Protein AF-A0A060UQD9-F1 (afdb_monomer_lite)

Secondary structure (DSSP, 8-state):
-----------------HHHHHHHHHHHHHTSPTT-HHHHHHHHHHHHHHHHHHHHHHHHHHHHHHH--

pLDDT: mean 81.33, std 19.68, range [43.44, 97.0]

Radius of gyration: 19.51 Å; chains: 1; bounding box: 62×23×46 Å

Foldseek 3Di:
DDDDDDDPPDPPPDPVDLVVLLVVLQVVLVVDDPPDVSNVVSPVVSVVSVVVVVVVVVVVVVVVVVPVD

Structure (mmCIF, N/CA/C/O backbone):
data_AF-A0A060UQD9-F1
#
_entry.id   AF-A0A060UQD9-F1
#
loop_
_atom_site.group_PDB
_atom_site.id
_atom_site.type_symbol
_atom_site.label_atom_id
_atom_site.label_alt_id
_atom_site.label_comp_id
_atom_site.label_asym_id
_atom_site.label_entity_id
_atom_site.label_seq_id
_atom_site.pdbx_PDB_ins_code
_atom_site.Cartn_x
_atom_site.Cartn_y
_atom_site.Cartn_z
_atom_site.occupancy
_atom_site.B_iso_or_equiv
_atom_site.auth_seq_id
_atom_site.auth_comp_id
_atom_site.auth_asym_id
_atom_site.auth_atom_id
_atom_site.pdbx_PDB_model_num
ATOM 1 N N . MET A 1 1 ? 40.904 15.660 28.309 1.00 44.19 1 MET A N 1
ATOM 2 C CA . MET A 1 1 ? 39.829 14.656 28.487 1.00 44.19 1 MET A CA 1
ATOM 3 C C . MET A 1 1 ? 38.969 15.084 29.670 1.00 44.19 1 MET A C 1
ATOM 5 O O . MET A 1 1 ? 39.590 15.487 30.647 1.00 44.19 1 MET A O 1
ATOM 9 N N . PRO A 1 2 ? 37.627 14.966 29.665 1.00 53.06 2 PRO A N 1
ATOM 10 C CA . PRO A 1 2 ? 36.695 14.689 28.565 1.00 53.06 2 PRO A CA 1
ATOM 11 C C . PRO A 1 2 ? 35.602 15.782 28.430 1.00 53.06 2 PRO A C 1
ATOM 13 O O . PRO A 1 2 ? 35.201 16.393 29.415 1.00 53.06 2 PRO A O 1
ATOM 16 N N . GLN A 1 3 ? 35.079 16.010 27.224 1.00 46.41 3 GLN A N 1
ATOM 17 C CA . GLN A 1 3 ? 33.760 16.629 27.073 1.00 46.41 3 GLN A CA 1
ATOM 18 C C . GLN A 1 3 ? 32.791 15.559 26.589 1.00 46.41 3 GLN A C 1
ATOM 20 O O . GLN A 1 3 ? 32.881 15.075 25.464 1.00 46.41 3 GLN A O 1
ATOM 25 N N . SER A 1 4 ? 31.902 15.173 27.497 1.00 52.78 4 SER A N 1
ATOM 26 C CA . SER A 1 4 ? 30.667 14.471 27.197 1.00 52.78 4 SER A CA 1
ATOM 27 C C . SER A 1 4 ? 29.636 15.510 26.781 1.00 52.78 4 SER A C 1
ATOM 29 O O . SER A 1 4 ? 29.192 16.293 27.616 1.00 52.78 4 SER A O 1
ATOM 31 N N . THR A 1 5 ? 29.202 15.475 25.529 1.00 57.75 5 THR A N 1
ATOM 32 C CA . THR A 1 5 ? 27.854 15.910 25.169 1.00 57.75 5 THR A CA 1
ATOM 33 C C . THR A 1 5 ? 27.254 14.879 24.228 1.00 57.75 5 THR A C 1
ATOM 35 O O . THR A 1 5 ? 27.627 14.741 23.070 1.00 57.75 5 THR A O 1
ATOM 38 N N . SER A 1 6 ? 26.359 14.100 24.832 1.00 46.69 6 SER A N 1
ATOM 39 C CA . SER A 1 6 ? 25.103 13.617 24.275 1.00 46.69 6 SER A CA 1
ATOM 40 C C . SER A 1 6 ? 25.094 13.246 22.799 1.00 46.69 6 SER A C 1
ATOM 42 O O . SER A 1 6 ? 24.911 14.084 21.922 1.00 46.69 6 SER A O 1
ATOM 44 N N . THR A 1 7 ? 25.164 11.932 22.578 1.00 44.66 7 THR A N 1
ATOM 45 C CA . THR A 1 7 ? 24.208 11.185 21.749 1.00 44.66 7 THR A CA 1
ATOM 46 C C . THR A 1 7 ? 23.317 12.071 20.877 1.00 44.66 7 THR A C 1
ATOM 48 O O . THR A 1 7 ? 22.298 12.589 21.346 1.00 44.66 7 THR A O 1
ATOM 51 N N . ALA A 1 8 ? 23.666 12.182 19.594 1.00 43.47 8 ALA A N 1
ATOM 52 C CA . ALA A 1 8 ? 22.702 12.485 18.547 1.00 43.47 8 ALA A CA 1
ATOM 53 C C . ALA A 1 8 ? 21.668 11.345 18.539 1.00 43.47 8 ALA A C 1
ATOM 55 O O . ALA A 1 8 ? 21.810 10.328 17.862 1.00 43.47 8 ALA A O 1
ATOM 56 N N . SER A 1 9 ? 20.685 11.488 19.427 1.00 44.38 9 SER A N 1
ATOM 57 C CA . SER A 1 9 ? 19.502 10.657 19.547 1.00 44.38 9 SER A CA 1
ATOM 58 C C . SER A 1 9 ? 18.744 10.743 18.235 1.00 44.38 9 SER A C 1
ATOM 60 O O . SER A 1 9 ? 18.143 11.767 17.938 1.00 44.38 9 SER A O 1
ATOM 62 N N . GLY A 1 10 ? 18.805 9.651 17.478 1.00 43.44 10 GLY A N 1
ATOM 63 C CA . GLY A 1 10 ? 17.796 9.224 16.525 1.00 43.44 10 GLY A CA 1
ATOM 64 C C . GLY A 1 10 ? 17.252 10.299 15.595 1.00 43.44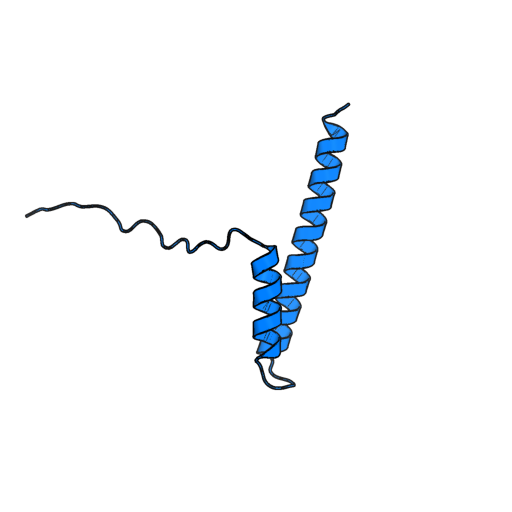 10 GLY A C 1
ATOM 65 O O . GLY A 1 10 ? 16.201 10.875 15.868 1.00 43.44 10 GLY A O 1
ATOM 66 N N . ASP A 1 11 ? 17.818 10.361 14.393 1.00 45.12 11 ASP A N 1
ATOM 67 C CA . ASP A 1 11 ? 17.013 10.560 13.188 1.00 45.12 11 ASP A CA 1
ATOM 68 C C . ASP A 1 11 ? 16.026 9.380 13.038 1.00 45.12 11 ASP A C 1
ATOM 70 O O . ASP A 1 11 ? 16.093 8.563 12.124 1.00 45.12 11 ASP A O 1
ATOM 74 N N . GLN A 1 12 ? 15.062 9.275 13.956 1.00 47.25 12 GLN A N 1
ATOM 75 C CA . GLN A 1 12 ? 13.769 8.660 13.689 1.00 47.25 12 GLN A CA 1
ATOM 76 C C . GLN A 1 12 ? 13.017 9.660 12.819 1.00 47.25 12 GLN A C 1
ATOM 78 O O . GLN A 1 12 ? 12.095 10.341 13.265 1.00 47.25 12 GLN A O 1
ATOM 83 N N . THR A 1 13 ? 13.485 9.821 11.579 1.00 53.69 13 THR A N 1
ATOM 84 C CA . THR A 1 13 ? 12.865 10.706 10.605 1.00 53.69 13 THR A CA 1
ATOM 85 C C . THR A 1 13 ? 11.396 10.326 10.537 1.00 53.69 13 THR A C 1
ATOM 87 O O . THR A 1 13 ? 11.051 9.181 10.244 1.00 53.69 13 THR A O 1
ATOM 90 N N . ALA A 1 14 ? 10.543 11.279 10.893 1.00 55.22 14 ALA A N 1
ATOM 91 C CA . ALA A 1 14 ? 9.113 11.122 11.040 1.00 55.22 14 ALA A CA 1
ATOM 92 C C . ALA A 1 14 ? 8.493 10.369 9.856 1.00 55.2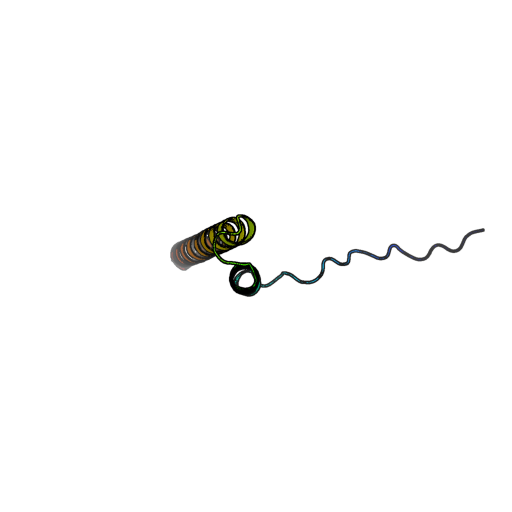2 14 ALA A C 1
ATOM 94 O O . ALA A 1 14 ? 8.172 10.943 8.816 1.00 55.22 14 ALA A O 1
ATOM 95 N N . VAL A 1 15 ? 8.239 9.078 10.040 1.00 55.47 15 VAL A N 1
ATOM 96 C CA . VAL A 1 15 ? 7.255 8.361 9.237 1.00 55.47 15 VAL A CA 1
ATOM 97 C C . VAL A 1 15 ? 6.092 7.969 10.138 1.00 55.47 15 VAL A C 1
ATOM 99 O O . VAL A 1 15 ? 5.707 6.814 10.257 1.00 55.47 15 VAL A O 1
ATOM 102 N N . SER A 1 16 ? 5.542 8.978 10.816 1.00 65.19 16 SER A N 1
ATOM 103 C CA . SER A 1 16 ? 4.394 8.825 11.716 1.00 65.19 16 SER A CA 1
ATOM 104 C C . SER A 1 16 ? 3.076 8.638 10.950 1.00 65.19 16 SER A C 1
ATOM 106 O O . SER A 1 16 ? 2.111 8.093 11.480 1.00 65.19 16 SER A O 1
ATOM 108 N N . ASN A 1 17 ? 3.022 9.037 9.671 1.00 83.56 17 ASN A N 1
ATOM 109 C CA . ASN A 1 17 ? 1.801 8.937 8.879 1.00 83.56 17 ASN A CA 1
ATOM 110 C C . ASN A 1 17 ? 1.800 7.690 7.966 1.00 83.56 17 ASN A C 1
ATOM 112 O O . ASN A 1 17 ? 2.407 7.713 6.890 1.00 83.56 17 ASN A O 1
ATOM 116 N N . PRO A 1 18 ? 1.071 6.618 8.327 1.00 85.44 18 PRO A N 1
ATOM 117 C CA . PRO A 1 18 ? 1.001 5.407 7.515 1.00 85.44 18 PRO A CA 1
ATOM 118 C C . PRO A 1 18 ? 0.276 5.608 6.173 1.00 85.44 18 PRO A C 1
ATOM 120 O O . PRO A 1 18 ? 0.523 4.857 5.234 1.00 85.44 18 PRO A O 1
ATOM 123 N N . ILE A 1 19 ? -0.565 6.638 6.030 1.00 91.00 19 ILE A N 1
ATOM 124 C CA . ILE A 1 19 ? -1.169 6.998 4.736 1.00 91.00 19 ILE A CA 1
ATOM 125 C C . ILE A 1 19 ? -0.094 7.579 3.811 1.00 91.00 19 ILE A C 1
ATOM 127 O O . ILE A 1 19 ? -0.023 7.222 2.636 1.00 91.00 19 ILE A O 1
ATOM 131 N N . ALA A 1 20 ? 0.796 8.420 4.346 1.00 91.69 20 ALA A N 1
ATOM 132 C CA . ALA A 1 20 ? 1.909 8.973 3.577 1.00 91.69 20 ALA A CA 1
ATOM 133 C C . ALA A 1 20 ? 2.865 7.874 3.078 1.00 91.69 20 ALA A C 1
ATOM 135 O O . ALA A 1 20 ? 3.406 7.993 1.980 1.00 91.69 20 ALA A O 1
ATOM 136 N N . LEU A 1 21 ? 3.025 6.782 3.836 1.00 91.44 21 LEU A N 1
ATOM 137 C CA . LEU A 1 21 ? 3.775 5.599 3.401 1.00 91.44 21 LEU A CA 1
ATOM 138 C C . LEU A 1 21 ? 3.146 4.906 2.193 1.00 91.44 21 LEU A C 1
ATOM 140 O O . LEU A 1 21 ? 3.857 4.598 1.238 1.00 91.44 21 LEU A O 1
ATOM 144 N N . VAL A 1 22 ? 1.827 4.694 2.210 1.00 95.19 22 VAL A N 1
ATOM 145 C CA . VAL A 1 22 ? 1.094 4.107 1.075 1.00 95.19 22 VAL A CA 1
ATOM 146 C C . VAL A 1 22 ? 1.270 4.968 -0.173 1.00 95.19 22 VAL A C 1
ATOM 148 O O . VAL A 1 22 ? 1.615 4.459 -1.241 1.00 95.19 22 VAL A O 1
ATOM 151 N N . VAL A 1 23 ? 1.071 6.282 -0.035 1.00 95.19 23 VAL A N 1
ATOM 152 C CA . VAL A 1 23 ? 1.222 7.233 -1.143 1.00 95.19 23 VAL A CA 1
ATOM 153 C C . VAL A 1 23 ? 2.650 7.203 -1.680 1.00 95.19 23 VAL A C 1
ATOM 155 O O . VAL A 1 23 ? 2.841 7.052 -2.883 1.00 95.19 23 VAL A O 1
ATOM 158 N N . ARG A 1 24 ? 3.659 7.265 -0.803 1.00 94.75 24 ARG A N 1
ATOM 159 C CA . ARG A 1 24 ? 5.071 7.224 -1.203 1.00 94.75 24 ARG A CA 1
ATOM 160 C C . ARG A 1 24 ? 5.416 5.935 -1.946 1.00 94.75 24 ARG A C 1
ATOM 162 O O . ARG A 1 24 ? 6.043 6.017 -2.997 1.00 94.75 24 ARG A O 1
ATOM 169 N N . ALA A 1 25 ? 4.983 4.778 -1.444 1.00 94.50 25 ALA A N 1
ATOM 170 C CA . ALA A 1 25 ? 5.231 3.492 -2.092 1.00 94.50 25 ALA A CA 1
ATOM 171 C C . ALA A 1 25 ? 4.635 3.451 -3.508 1.00 94.50 25 ALA A C 1
ATOM 173 O O . ALA A 1 25 ? 5.325 3.073 -4.452 1.00 94.50 25 ALA A O 1
ATOM 174 N N . ARG A 1 26 ? 3.396 3.928 -3.690 1.00 96.38 26 ARG A N 1
ATOM 175 C CA . ARG A 1 26 ? 2.761 4.023 -5.017 1.00 96.38 26 ARG A CA 1
ATOM 176 C C . ARG A 1 26 ? 3.469 5.000 -5.948 1.00 96.38 26 ARG A C 1
ATOM 178 O O . ARG A 1 26 ? 3.675 4.684 -7.116 1.00 96.38 26 ARG A O 1
ATOM 185 N N . THR A 1 27 ? 3.848 6.174 -5.450 1.00 96.62 27 THR A N 1
ATOM 186 C CA . THR A 1 27 ? 4.578 7.169 -6.247 1.00 96.62 27 THR A CA 1
ATOM 187 C C . THR A 1 27 ? 5.924 6.618 -6.705 1.00 96.62 27 THR A C 1
ATOM 189 O O . THR A 1 27 ? 6.270 6.749 -7.874 1.00 96.62 27 THR A O 1
ATOM 192 N N . GLN A 1 28 ? 6.653 5.940 -5.816 1.00 96.19 28 GLN A N 1
ATOM 193 C CA . GLN A 1 28 ? 7.912 5.287 -6.166 1.00 96.19 28 GLN A CA 1
ATOM 194 C C . GLN A 1 28 ? 7.701 4.140 -7.158 1.00 96.19 28 GLN A C 1
ATOM 196 O O . GLN A 1 28 ? 8.481 4.024 -8.095 1.00 96.19 28 GLN A O 1
ATOM 201 N N . ALA A 1 29 ? 6.637 3.340 -7.017 1.00 95.88 29 ALA A N 1
ATOM 202 C CA . ALA A 1 29 ? 6.321 2.271 -7.965 1.00 95.88 29 ALA A CA 1
ATOM 203 C C . ALA A 1 29 ? 6.127 2.805 -9.394 1.00 95.88 29 ALA A C 1
ATOM 205 O O . ALA A 1 29 ? 6.666 2.239 -10.338 1.00 95.88 29 ALA A O 1
ATOM 206 N N . ARG A 1 30 ? 5.425 3.937 -9.538 1.00 95.50 30 ARG A N 1
ATOM 207 C CA . ARG A 1 30 ? 5.173 4.600 -10.831 1.00 95.50 30 ARG A CA 1
ATOM 208 C C . ARG A 1 30 ? 6.415 5.224 -11.466 1.00 95.50 30 ARG A C 1
ATOM 210 O O . ARG A 1 30 ? 6.408 5.470 -12.665 1.00 95.50 30 ARG A O 1
ATOM 217 N N . ALA A 1 31 ? 7.450 5.508 -10.678 1.00 96.31 31 ALA A N 1
ATOM 218 C CA . ALA A 1 31 ? 8.708 6.046 -11.188 1.00 96.31 31 ALA A CA 1
ATOM 219 C C . ALA A 1 31 ? 9.577 4.972 -11.865 1.00 96.31 31 ALA A C 1
ATOM 221 O O . ALA A 1 31 ? 10.534 5.307 -12.561 1.00 96.31 31 ALA A O 1
ATOM 222 N N . PHE A 1 32 ? 9.268 3.688 -11.662 1.00 95.38 32 PHE A N 1
ATOM 223 C CA . PHE A 1 32 ? 9.991 2.604 -12.309 1.00 95.38 32 PHE A CA 1
ATOM 224 C C . PHE A 1 32 ? 9.507 2.358 -13.746 1.00 95.38 32 PHE A C 1
ATOM 226 O O . PHE A 1 32 ? 8.327 2.547 -14.047 1.00 95.38 32 PHE A O 1
ATOM 233 N N . PRO A 1 33 ? 10.391 1.852 -14.626 1.00 94.31 33 PRO A N 1
ATOM 234 C CA . PRO A 1 33 ? 10.000 1.364 -15.943 1.00 94.31 33 PRO A CA 1
ATOM 235 C C . PRO A 1 33 ? 8.969 0.230 -15.864 1.00 94.31 33 PRO A C 1
ATOM 237 O O . PRO A 1 33 ? 8.945 -0.550 -14.906 1.00 94.31 33 PRO A O 1
ATOM 240 N N . ALA A 1 34 ? 8.155 0.096 -16.913 1.00 90.44 34 ALA A N 1
ATOM 241 C CA . ALA A 1 34 ? 7.197 -0.998 -17.034 1.00 90.44 34 ALA A CA 1
ATOM 242 C C . ALA A 1 34 ? 7.897 -2.366 -16.910 1.00 90.44 34 ALA A C 1
ATOM 244 O O . ALA A 1 34 ? 8.952 -2.595 -17.497 1.00 90.44 34 ALA A O 1
ATOM 245 N N . GLY A 1 35 ? 7.313 -3.272 -16.120 1.00 91.19 35 GLY A N 1
ATOM 246 C CA . GLY A 1 35 ? 7.868 -4.608 -15.871 1.00 91.19 35 GLY A CA 1
ATOM 247 C C . GLY A 1 35 ? 9.019 -4.658 -14.858 1.00 91.19 35 GLY A C 1
ATOM 248 O O . GLY A 1 35 ? 9.519 -5.743 -14.566 1.00 91.19 35 GLY A O 1
ATOM 249 N N . HIS A 1 36 ? 9.435 -3.527 -14.277 1.00 95.69 36 HIS A N 1
ATOM 250 C CA . HIS A 1 36 ? 10.493 -3.534 -13.274 1.00 95.69 36 HIS A CA 1
ATOM 251 C C . HIS A 1 36 ? 10.023 -4.225 -11.975 1.00 95.69 36 HIS A C 1
ATOM 253 O O . HIS A 1 36 ? 9.007 -3.829 -11.392 1.00 95.69 36 HIS A O 1
ATOM 259 N N . PRO A 1 37 ? 10.775 -5.200 -11.432 1.00 95.50 37 PRO A N 1
ATOM 260 C CA . PRO A 1 37 ? 10.355 -5.963 -10.251 1.00 95.50 37 PRO A CA 1
ATOM 261 C C . PRO A 1 37 ? 10.208 -5.092 -8.993 1.00 95.50 37 PRO A C 1
ATOM 263 O O . PRO A 1 37 ? 9.415 -5.400 -8.103 1.00 95.50 37 PRO A O 1
ATOM 266 N N . GLY A 1 38 ? 10.947 -3.981 -8.917 1.00 96.56 38 GLY A N 1
ATOM 267 C CA . GLY A 1 38 ? 10.810 -2.991 -7.845 1.00 96.56 38 GLY A CA 1
ATOM 268 C C . GLY A 1 38 ? 9.433 -2.322 -7.807 1.00 96.56 38 GLY A C 1
ATOM 269 O O . GLY A 1 38 ? 8.920 -2.085 -6.716 1.00 96.56 38 GLY A O 1
ATOM 270 N N . ALA A 1 39 ? 8.799 -2.101 -8.966 1.00 96.62 39 ALA A N 1
ATOM 271 C CA . ALA A 1 39 ? 7.456 -1.530 -9.040 1.00 96.62 39 ALA A CA 1
ATOM 272 C C . ALA A 1 39 ? 6.431 -2.474 -8.398 1.00 96.62 39 ALA A C 1
ATOM 274 O O . ALA A 1 39 ? 5.722 -2.081 -7.476 1.00 96.62 39 ALA A O 1
ATOM 275 N N . ALA A 1 40 ? 6.448 -3.750 -8.798 1.00 95.81 40 ALA A N 1
ATOM 276 C CA . ALA A 1 40 ? 5.555 -4.776 -8.259 1.00 95.81 40 ALA A CA 1
ATOM 277 C C . ALA A 1 40 ? 5.720 -4.956 -6.740 1.00 95.81 40 ALA A C 1
ATOM 279 O O . ALA A 1 40 ? 4.738 -5.081 -6.008 1.00 95.81 40 ALA A O 1
ATOM 280 N N . ARG A 1 41 ? 6.963 -4.920 -6.236 1.00 96.94 41 ARG A N 1
ATOM 281 C CA . ARG A 1 41 ? 7.236 -4.997 -4.790 1.00 96.94 41 ARG A CA 1
ATOM 282 C C . ARG A 1 41 ? 6.661 -3.805 -4.027 1.00 96.94 41 ARG A C 1
ATOM 284 O O . ARG A 1 41 ? 6.112 -3.991 -2.942 1.00 96.94 41 ARG A O 1
ATOM 291 N N . LEU A 1 42 ? 6.778 -2.598 -4.575 1.00 96.88 42 LEU A N 1
ATOM 292 C CA . LEU A 1 42 ? 6.247 -1.382 -3.959 1.00 96.88 42 LEU A CA 1
ATOM 293 C C . LEU A 1 42 ? 4.717 -1.314 -4.021 1.00 96.88 42 LEU A C 1
ATOM 295 O O . LEU A 1 42 ? 4.094 -0.899 -3.046 1.00 96.88 42 LEU A O 1
ATOM 299 N N . GLU A 1 43 ? 4.102 -1.773 -5.110 1.00 95.88 43 GLU A N 1
ATOM 300 C CA . GLU A 1 43 ? 2.644 -1.913 -5.194 1.00 95.88 43 GLU A CA 1
ATOM 301 C C . GLU A 1 43 ? 2.120 -2.924 -4.177 1.00 95.88 43 GLU A C 1
ATOM 303 O O . GLU A 1 43 ? 1.193 -2.621 -3.424 1.00 95.88 43 GLU A O 1
ATOM 308 N N . TYR A 1 44 ? 2.760 -4.091 -4.083 1.00 96.19 44 TYR A N 1
ATOM 309 C CA . TYR A 1 44 ? 2.427 -5.091 -3.074 1.00 96.19 44 TYR A CA 1
ATOM 310 C C . TYR A 1 44 ? 2.549 -4.527 -1.650 1.00 96.19 44 TYR A C 1
ATOM 312 O O . TYR A 1 44 ? 1.657 -4.720 -0.818 1.00 96.19 44 TYR A O 1
ATOM 320 N N . LEU A 1 45 ? 3.624 -3.783 -1.369 1.00 95.38 45 LEU A N 1
ATOM 321 C CA . LEU A 1 45 ? 3.813 -3.110 -0.086 1.00 95.38 45 LEU A CA 1
ATOM 322 C C . LEU A 1 45 ? 2.683 -2.112 0.200 1.00 95.38 45 LEU A C 1
ATOM 324 O O . LEU A 1 45 ? 2.140 -2.113 1.304 1.00 95.38 45 LEU A O 1
ATOM 328 N N . ALA A 1 46 ? 2.305 -1.291 -0.783 1.00 96.12 46 ALA A N 1
ATOM 329 C CA . ALA A 1 46 ? 1.223 -0.322 -0.642 1.00 96.12 46 ALA A CA 1
ATOM 330 C C . ALA A 1 46 ? -0.110 -1.008 -0.300 1.00 96.12 46 ALA A C 1
ATOM 332 O O . ALA A 1 46 ? -0.773 -0.607 0.655 1.00 96.12 46 ALA A O 1
ATOM 333 N N . VAL A 1 47 ? -0.461 -2.086 -1.009 1.00 97.00 47 VAL A N 1
ATOM 334 C CA . VAL A 1 47 ? -1.675 -2.879 -0.739 1.00 97.00 47 VAL A CA 1
ATOM 335 C C . VAL A 1 47 ? -1.643 -3.481 0.668 1.00 97.00 47 VAL A C 1
ATOM 337 O O . VAL A 1 47 ? -2.631 -3.427 1.405 1.00 97.00 47 VAL A O 1
ATOM 340 N N . ARG A 1 48 ? -0.497 -4.028 1.088 1.00 96.12 48 ARG A N 1
ATOM 341 C CA . ARG A 1 48 ? -0.344 -4.595 2.434 1.00 96.12 48 ARG A CA 1
ATOM 342 C C . ARG A 1 48 ? -0.533 -3.534 3.523 1.00 96.12 48 ARG A C 1
ATOM 344 O O . ARG A 1 48 ? -1.196 -3.807 4.523 1.00 96.12 48 ARG A O 1
ATOM 351 N N . LEU A 1 49 ? 0.013 -2.335 3.328 1.00 94.69 49 LEU A N 1
ATOM 352 C CA . LEU A 1 49 ? -0.154 -1.209 4.251 1.00 94.69 49 LEU A CA 1
ATOM 353 C C . LEU A 1 49 ? -1.615 -0.740 4.331 1.00 94.69 49 LEU A C 1
ATOM 355 O O . LEU A 1 49 ? -2.118 -0.508 5.429 1.00 94.69 49 LEU A O 1
ATOM 359 N N . GLU A 1 50 ? -2.328 -0.665 3.206 1.00 96.00 50 GLU A N 1
ATOM 360 C CA . GLU A 1 50 ? -3.760 -0.332 3.194 1.00 96.00 50 GLU A CA 1
ATOM 361 C C . GLU A 1 50 ? -4.607 -1.346 3.960 1.00 96.00 50 GLU A C 1
ATOM 363 O O . GLU A 1 50 ? -5.513 -0.963 4.708 1.00 96.00 50 GLU A O 1
ATOM 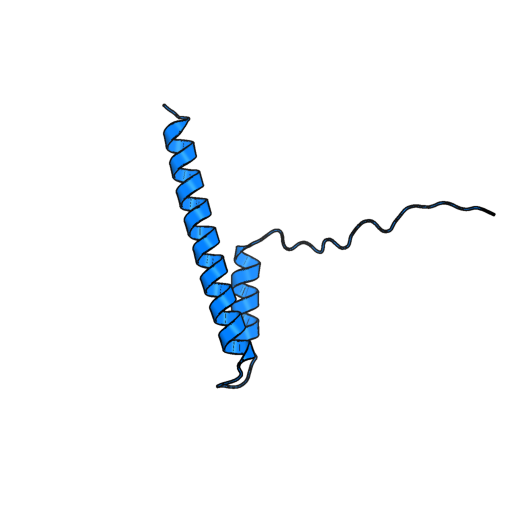368 N N . ARG A 1 51 ? -4.289 -2.638 3.829 1.00 96.69 51 ARG A N 1
ATOM 369 C CA . ARG A 1 51 ? -4.957 -3.689 4.599 1.00 96.69 51 ARG A CA 1
ATOM 370 C C . ARG A 1 51 ? -4.739 -3.497 6.097 1.00 96.69 51 ARG A C 1
ATOM 372 O O . ARG A 1 51 ? -5.706 -3.513 6.849 1.00 96.69 51 ARG A O 1
ATOM 379 N N . ILE A 1 52 ? -3.499 -3.256 6.524 1.00 94.44 52 ILE A N 1
ATOM 380 C CA . ILE A 1 52 ? -3.174 -3.004 7.938 1.00 94.44 52 ILE A CA 1
ATOM 381 C C . ILE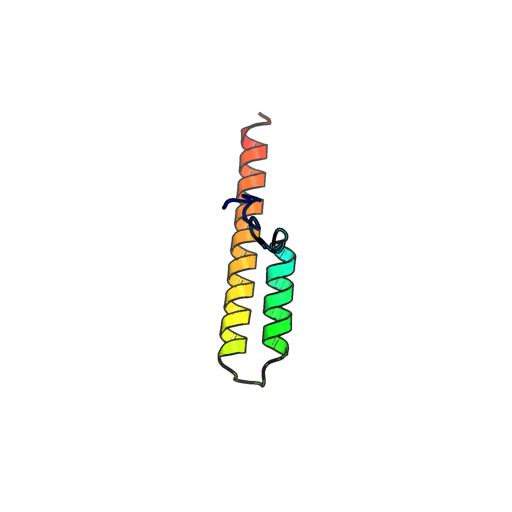 A 1 52 ? -3.947 -1.789 8.464 1.00 94.44 52 ILE A C 1
ATOM 383 O O . ILE A 1 52 ? -4.519 -1.843 9.552 1.00 94.44 52 ILE A O 1
ATOM 387 N N . LEU A 1 53 ? -4.015 -0.705 7.689 1.00 93.94 53 LEU A N 1
ATOM 388 C CA . LEU A 1 53 ? -4.763 0.493 8.076 1.00 93.94 53 LEU A CA 1
ATOM 389 C C . LEU A 1 53 ? -6.266 0.239 8.187 1.00 93.94 53 LEU A C 1
ATOM 391 O O . LEU A 1 53 ? -6.919 0.761 9.094 1.00 93.94 53 LEU A O 1
ATOM 395 N N . THR A 1 54 ? -6.804 -0.575 7.284 1.00 94.69 54 THR A N 1
ATOM 396 C CA . THR A 1 54 ? -8.211 -0.974 7.295 1.00 94.69 54 THR A CA 1
ATOM 397 C C . THR A 1 54 ? -8.529 -1.808 8.531 1.00 94.69 54 THR A C 1
ATOM 399 O O . THR A 1 54 ? -9.479 -1.487 9.244 1.00 94.69 54 THR A O 1
ATOM 402 N N . GLU A 1 55 ? -7.715 -2.820 8.836 1.00 95.62 55 GLU A N 1
ATOM 403 C CA . GLU A 1 55 ? -7.898 -3.650 10.032 1.00 95.62 55 GLU A CA 1
ATOM 404 C C . GLU A 1 55 ? -7.747 -2.836 11.315 1.00 95.62 55 GLU A C 1
ATOM 406 O O . GLU A 1 55 ? -8.589 -2.932 12.203 1.00 95.62 55 GLU A O 1
ATOM 411 N N . ARG A 1 56 ? -6.758 -1.938 11.390 1.00 92.81 56 ARG A N 1
ATOM 412 C CA . ARG A 1 56 ? -6.620 -1.018 12.527 1.00 92.81 56 ARG A CA 1
ATOM 413 C C . ARG A 1 56 ? -7.890 -0.194 12.738 1.00 92.81 56 ARG A C 1
ATOM 415 O O . ARG A 1 56 ? -8.340 -0.054 13.870 1.00 92.81 56 ARG A O 1
ATOM 422 N N . ARG A 1 57 ? -8.486 0.339 11.665 1.00 91.56 57 ARG A N 1
ATOM 423 C CA . ARG A 1 57 ? -9.734 1.113 11.750 1.00 91.56 57 ARG A CA 1
ATOM 424 C C . ARG A 1 57 ? -10.912 0.244 12.199 1.00 91.56 57 ARG A C 1
ATOM 426 O O . ARG A 1 57 ? -11.744 0.724 12.962 1.00 91.56 57 A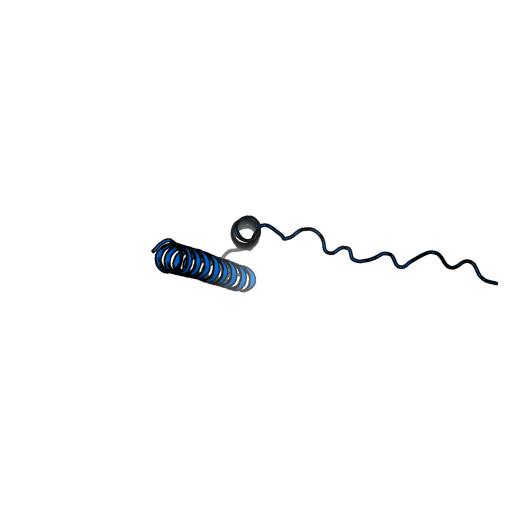RG A O 1
ATOM 433 N N . ARG A 1 58 ? -10.994 -1.008 11.737 1.00 93.62 58 ARG A N 1
ATOM 434 C CA . ARG A 1 58 ? -12.024 -1.967 12.171 1.00 93.62 58 ARG A CA 1
ATOM 435 C C . ARG A 1 58 ? -11.891 -2.293 13.655 1.00 93.62 58 ARG A C 1
ATOM 437 O O . ARG A 1 58 ? -12.871 -2.163 14.375 1.00 93.62 58 ARG A O 1
ATOM 444 N N . LEU A 1 59 ? -10.684 -2.624 14.108 1.00 93.81 59 LEU A N 1
ATOM 445 C CA . LEU A 1 59 ? -10.390 -2.894 15.515 1.00 93.81 59 LEU A CA 1
ATOM 446 C C . LEU A 1 59 ? -10.681 -1.679 16.391 1.00 93.81 59 LEU A C 1
ATOM 448 O O . LEU A 1 59 ? -11.305 -1.816 17.432 1.00 93.81 59 LEU A O 1
ATOM 452 N N . GLN A 1 60 ? -10.297 -0.480 15.949 1.00 91.25 60 GLN A N 1
ATOM 453 C CA . GLN A 1 60 ? -10.614 0.742 16.676 1.00 91.25 60 GLN A CA 1
ATOM 454 C C . GLN A 1 60 ? -12.130 0.918 16.825 1.00 91.25 60 GLN A C 1
ATOM 456 O O . GLN A 1 60 ? -12.588 1.179 17.929 1.00 91.25 60 GLN A O 1
ATOM 461 N N . LYS A 1 61 ? -12.912 0.736 15.753 1.00 90.81 61 LYS A N 1
ATOM 462 C CA . LYS A 1 61 ? -14.380 0.808 15.828 1.00 90.81 61 LYS A CA 1
ATOM 463 C C . LYS A 1 61 ? -14.965 -0.239 16.773 1.00 90.81 61 LYS A C 1
ATOM 465 O O . LYS A 1 61 ? -15.808 0.115 17.582 1.00 90.81 61 LYS A O 1
ATOM 470 N N . PHE A 1 62 ? -14.495 -1.482 16.682 1.00 91.19 62 PHE A N 1
ATOM 471 C CA . PHE A 1 62 ? -14.928 -2.563 17.563 1.00 91.19 62 PHE A CA 1
ATOM 472 C C . PHE A 1 62 ? -14.655 -2.223 19.032 1.00 91.19 62 PHE A C 1
ATOM 474 O O . PHE A 1 62 ? -15.559 -2.308 19.847 1.00 91.19 62 PHE A O 1
ATOM 481 N N . LEU A 1 63 ? -13.449 -1.744 19.353 1.00 89.56 63 LEU A N 1
ATOM 482 C CA . LEU A 1 63 ? -13.093 -1.379 20.723 1.00 89.56 63 LEU A CA 1
ATOM 483 C C . LE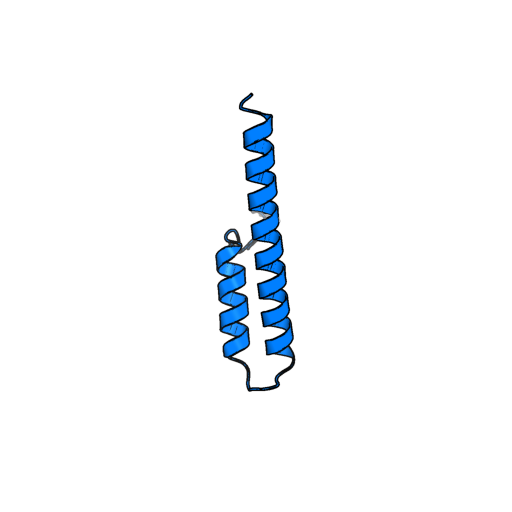U A 1 63 ? -13.921 -0.200 21.254 1.00 89.56 63 LEU A C 1
ATOM 485 O O . LEU A 1 63 ? -14.379 -0.258 22.385 1.00 89.56 63 LEU A O 1
ATOM 489 N N . HIS A 1 64 ? -14.154 0.849 20.456 1.00 81.25 64 HIS A N 1
ATOM 490 C CA . HIS A 1 64 ? -15.015 1.956 20.901 1.00 81.25 64 HIS A CA 1
ATOM 491 C C . HIS A 1 64 ? -16.450 1.470 21.154 1.00 81.25 64 HIS A C 1
ATOM 493 O O . HIS A 1 64 ? -17.040 1.829 22.159 1.00 81.25 64 HIS A O 1
ATOM 499 N N . GLN A 1 65 ? -16.976 0.577 20.308 1.00 73.38 65 GLN A N 1
ATOM 500 C CA . GLN A 1 65 ? -18.298 -0.024 20.519 1.00 73.38 65 GLN A CA 1
ATOM 501 C C . GLN A 1 65 ? -18.378 -0.884 21.787 1.00 73.38 65 GLN A C 1
ATOM 503 O O . GLN A 1 65 ? -19.433 -0.929 22.398 1.00 73.38 65 GLN A O 1
ATOM 508 N N . THR A 1 66 ? -17.292 -1.550 22.194 1.00 68.62 66 THR A N 1
ATOM 509 C CA . THR A 1 66 ? -17.284 -2.410 23.392 1.00 68.62 66 THR A CA 1
ATOM 510 C C . THR A 1 66 ? -17.073 -1.670 24.714 1.00 68.62 66 THR A C 1
ATOM 512 O O . THR A 1 66 ? -17.258 -2.278 25.761 1.00 68.62 66 THR A O 1
ATOM 515 N N . PHE A 1 67 ? -16.616 -0.413 24.693 1.00 61.09 67 PHE A N 1
ATOM 516 C CA . PHE A 1 67 ? -16.315 0.365 25.909 1.00 61.09 67 PHE A CA 1
ATOM 517 C C . PHE A 1 67 ? -17.237 1.579 26.118 1.00 61.09 67 PHE A C 1
ATOM 519 O O . PHE A 1 67 ? -17.124 2.225 27.155 1.00 61.09 67 PHE A O 1
ATOM 526 N N . ASP A 1 68 ? -18.119 1.884 25.159 1.00 59.91 68 ASP A N 1
ATOM 527 C CA . ASP A 1 68 ? -19.172 2.909 25.276 1.00 59.91 68 ASP A CA 1
ATOM 528 C C . ASP A 1 68 ? -20.542 2.320 25.714 1.00 59.91 68 ASP A C 1
ATOM 530 O O . ASP A 1 68 ? -21.543 3.040 25.714 1.00 59.91 68 ASP A O 1
ATOM 534 N N . GLU A 1 69 ? -20.598 1.031 26.080 1.00 46.75 69 GLU A N 1
ATOM 535 C CA . GLU A 1 69 ? -21.738 0.378 26.763 1.00 46.75 69 GLU A CA 1
ATOM 536 C C . GLU A 1 69 ? -21.575 0.420 28.291 1.00 46.75 69 GLU A C 1
ATOM 538 O O . GLU A 1 69 ? -22.590 0.681 28.978 1.00 46.75 69 GLU A O 1
#

Organism: NCBI:txid160808

Sequence (69 aa):
MPQSTSTASGDQTAVSNPIALVVRARTQARAFPAGHPGAARLEYLAVRLERILTERRRLQKFLHQTFDE